Protein AF-A0A7Y3HM37-F1 (afdb_monomer_lite)

Structure (mmCIF, N/CA/C/O backbone):
data_AF-A0A7Y3HM37-F1
#
_entry.id   AF-A0A7Y3HM37-F1
#
loop_
_atom_site.group_PDB
_atom_site.id
_atom_site.type_symbol
_atom_site.label_atom_id
_atom_site.label_alt_id
_atom_site.label_comp_id
_atom_site.label_asym_id
_atom_site.label_entity_id
_atom_site.label_seq_id
_atom_site.pdbx_PDB_ins_code
_atom_site.Cartn_x
_atom_site.Cartn_y
_atom_site.Cartn_z
_atom_site.occupancy
_atom_site.B_iso_or_equiv
_atom_site.auth_seq_id
_atom_site.auth_comp_id
_atom_site.auth_asym_id
_atom_site.auth_atom_id
_atom_site.pdbx_PDB_model_num
ATOM 1 N N . GLY A 1 1 ? 4.229 5.532 3.171 1.00 83.25 1 GLY A N 1
ATOM 2 C CA . GLY A 1 1 ? 4.604 5.214 1.775 1.00 83.25 1 GLY A CA 1
ATOM 3 C C . GLY A 1 1 ? 5.987 4.607 1.661 1.00 83.25 1 GLY A C 1
ATOM 4 O O . GLY A 1 1 ? 6.082 3.482 1.182 1.00 83.25 1 GLY A O 1
ATOM 5 N N . TRP A 1 2 ? 7.042 5.301 2.118 1.00 91.44 2 TRP A N 1
ATOM 6 C CA . TRP A 1 2 ? 8.432 4.817 2.030 1.00 91.44 2 TRP A CA 1
ATOM 7 C C . TRP A 1 2 ? 8.624 3.387 2.543 1.00 91.44 2 TRP A C 1
ATOM 9 O O . TRP A 1 2 ? 9.204 2.556 1.844 1.00 91.44 2 TRP A O 1
ATOM 19 N N . ASP A 1 3 ? 8.071 3.078 3.719 1.00 89.19 3 ASP A N 1
ATOM 20 C CA . ASP A 1 3 ? 8.188 1.757 4.339 1.00 89.19 3 ASP A CA 1
ATOM 21 C C . ASP A 1 3 ? 7.569 0.643 3.496 1.00 89.19 3 ASP A C 1
ATOM 23 O O . ASP A 1 3 ? 8.201 -0.396 3.279 1.00 89.19 3 ASP A O 1
ATOM 27 N N . THR A 1 4 ? 6.352 0.884 3.003 1.00 89.25 4 THR A N 1
ATOM 28 C CA . THR A 1 4 ? 5.573 -0.049 2.184 1.00 89.25 4 THR A CA 1
ATOM 29 C C . THR A 1 4 ? 6.256 -0.299 0.848 1.00 89.25 4 THR A C 1
ATOM 31 O O . THR A 1 4 ? 6.537 -1.448 0.518 1.00 89.25 4 THR A O 1
ATOM 34 N N . ALA A 1 5 ? 6.588 0.767 0.115 1.00 92.50 5 ALA A N 1
ATOM 35 C CA . ALA A 1 5 ? 7.218 0.646 -1.193 1.00 92.50 5 ALA A CA 1
ATOM 36 C C . ALA A 1 5 ? 8.601 -0.017 -1.086 1.00 92.50 5 ALA A C 1
ATOM 38 O O . ALA A 1 5 ? 8.904 -0.952 -1.826 1.00 92.50 5 ALA A O 1
ATOM 39 N N . SER A 1 6 ? 9.389 0.364 -0.074 1.00 92.56 6 SER A N 1
ATOM 40 C CA . SER A 1 6 ? 10.655 -0.308 0.219 1.00 92.56 6 SER A CA 1
ATOM 41 C C . SER A 1 6 ? 10.438 -1.777 0.566 1.00 92.56 6 SER A C 1
ATOM 43 O O . SER A 1 6 ? 11.227 -2.618 0.157 1.00 92.56 6 SER A O 1
ATOM 45 N N . SER A 1 7 ? 9.402 -2.120 1.337 1.00 91.31 7 SER A N 1
ATOM 46 C CA . SER A 1 7 ? 9.134 -3.510 1.717 1.00 91.31 7 SER A CA 1
ATOM 47 C C . SER A 1 7 ? 8.843 -4.393 0.508 1.00 91.31 7 SER A C 1
ATOM 49 O O . SER A 1 7 ? 9.445 -5.459 0.396 1.00 91.31 7 SER A O 1
ATOM 51 N N . SER A 1 8 ? 7.981 -3.946 -0.407 1.00 90.38 8 SER A N 1
ATOM 52 C CA . SER A 1 8 ? 7.679 -4.690 -1.635 1.00 90.38 8 SER A CA 1
ATOM 53 C C . SER A 1 8 ? 8.917 -4.836 -2.519 1.00 90.38 8 SER A C 1
ATOM 55 O O . SER A 1 8 ? 9.209 -5.937 -2.986 1.00 90.38 8 SER A O 1
ATOM 57 N N . ALA A 1 9 ? 9.699 -3.763 -2.676 1.00 93.38 9 ALA A N 1
ATOM 58 C CA . ALA A 1 9 ? 10.924 -3.790 -3.467 1.00 93.38 9 ALA A CA 1
ATOM 59 C C . ALA A 1 9 ? 11.961 -4.774 -2.901 1.00 93.38 9 ALA A C 1
ATOM 61 O O . ALA A 1 9 ? 12.401 -5.673 -3.614 1.00 93.38 9 ALA A O 1
ATOM 62 N N . HIS A 1 10 ? 12.272 -4.677 -1.604 1.00 92.81 10 HIS A N 1
ATOM 63 C CA . HIS A 1 10 ? 13.227 -5.575 -0.946 1.00 92.81 10 HIS A CA 1
ATOM 64 C C . HIS A 1 10 ? 12.744 -7.029 -0.949 1.00 92.81 10 HIS A C 1
ATOM 66 O O . HIS A 1 10 ? 13.550 -7.949 -1.082 1.00 92.81 10 HIS A O 1
ATOM 72 N N . TRP A 1 11 ? 11.435 -7.264 -0.784 1.00 93.62 11 TRP A N 1
ATOM 73 C CA . TRP A 1 11 ? 10.891 -8.615 -0.886 1.00 93.62 11 TRP A CA 1
ATOM 74 C C . TRP A 1 11 ? 11.088 -9.169 -2.294 1.00 93.62 11 TRP A C 1
ATOM 76 O O . TRP A 1 11 ? 11.539 -10.304 -2.420 1.00 93.62 11 TRP A O 1
ATOM 86 N N . SER A 1 12 ? 10.803 -8.369 -3.327 1.00 92.31 12 SER A N 1
ATOM 87 C CA . SER A 1 12 ? 11.018 -8.748 -4.723 1.00 92.31 12 SER A CA 1
ATOM 88 C C . SER A 1 12 ? 12.479 -9.127 -4.952 1.00 92.31 12 SER A C 1
ATOM 90 O O . SER A 1 12 ? 12.748 -10.255 -5.332 1.00 92.31 12 SER A O 1
ATOM 92 N N . GLU A 1 13 ? 13.419 -8.249 -4.600 1.00 91.50 13 GLU A N 1
ATOM 93 C CA . GLU A 1 13 ? 14.862 -8.478 -4.767 1.00 91.50 13 GLU A CA 1
ATOM 94 C C . GLU A 1 13 ? 15.347 -9.754 -4.073 1.00 91.50 13 GLU A C 1
ATOM 96 O O . GLU A 1 13 ? 16.107 -10.533 -4.645 1.00 91.50 13 GLU A O 1
ATOM 101 N N . LYS A 1 14 ? 14.892 -9.989 -2.837 1.00 92.62 14 LYS A N 1
ATOM 102 C CA . LYS A 1 14 ? 15.311 -11.146 -2.039 1.00 92.62 14 LYS A CA 1
ATOM 103 C C . LYS A 1 14 ? 14.701 -12.462 -2.523 1.00 92.62 14 LYS A C 1
ATOM 105 O O . LYS A 1 14 ? 15.308 -13.511 -2.322 1.00 92.62 14 LYS A O 1
ATOM 110 N N . ASN A 1 15 ? 13.494 -12.424 -3.085 1.00 91.38 15 ASN A N 1
ATOM 111 C CA . ASN A 1 15 ? 12.719 -13.618 -3.427 1.00 91.38 15 ASN A CA 1
ATOM 112 C C . ASN A 1 15 ? 12.568 -13.821 -4.939 1.00 91.38 15 ASN A C 1
ATOM 114 O O . ASN A 1 15 ? 11.735 -14.625 -5.355 1.00 91.38 15 ASN A O 1
ATOM 118 N N . THR A 1 16 ? 13.367 -13.134 -5.759 1.00 91.44 16 THR A N 1
ATOM 119 C CA . THR A 1 16 ? 13.436 -13.409 -7.194 1.00 91.44 16 THR A CA 1
ATOM 120 C C . THR A 1 16 ? 13.934 -14.835 -7.429 1.00 91.44 16 THR A C 1
ATOM 122 O O . THR A 1 16 ? 15.036 -15.201 -7.020 1.00 91.44 16 THR A O 1
ATOM 125 N N . VAL A 1 17 ? 13.127 -15.641 -8.118 1.00 90.25 17 VAL A N 1
ATOM 126 C CA . VAL A 1 17 ? 13.452 -17.019 -8.502 1.00 90.25 17 VAL A CA 1
ATOM 127 C C . VAL A 1 17 ? 13.557 -17.115 -10.020 1.00 90.25 17 VAL A C 1
ATOM 129 O O . VAL A 1 17 ? 12.577 -16.889 -10.730 1.00 90.25 17 VAL A O 1
ATOM 132 N N . GLN A 1 18 ? 14.730 -17.520 -10.510 1.00 88.75 18 GLN A N 1
ATOM 133 C CA . GLN A 1 18 ? 14.936 -17.941 -11.897 1.00 88.75 18 GLN A CA 1
ATOM 134 C C . GLN A 1 18 ? 14.695 -19.455 -11.996 1.00 88.75 18 GLN A C 1
ATOM 136 O O . GLN A 1 18 ? 15.375 -20.219 -11.309 1.00 88.75 18 GLN A O 1
ATOM 141 N N . LYS A 1 19 ? 13.735 -19.906 -12.816 1.00 82.19 19 LYS A N 1
ATOM 142 C CA . LYS A 1 19 ? 13.473 -21.352 -13.016 1.00 82.19 19 LYS A CA 1
ATOM 143 C C . LYS A 1 19 ? 14.099 -21.920 -14.292 1.00 82.19 19 LYS A C 1
ATOM 145 O O . LYS A 1 19 ? 14.657 -23.012 -14.252 1.00 82.19 19 LYS A O 1
ATOM 150 N N . HIS A 1 20 ? 14.007 -21.173 -15.388 1.00 80.31 20 HIS A N 1
ATOM 151 C CA . HIS A 1 20 ? 14.568 -21.465 -16.715 1.00 80.31 20 HIS A CA 1
ATOM 152 C C . HIS A 1 20 ? 15.091 -20.159 -17.324 1.00 80.31 20 HIS A C 1
ATOM 154 O O . HIS A 1 20 ? 14.829 -19.101 -16.754 1.00 80.31 20 HIS A O 1
ATOM 160 N N . ASP A 1 21 ? 15.801 -20.199 -18.454 1.00 77.50 21 ASP A N 1
ATOM 161 C CA . ASP A 1 21 ? 16.428 -19.007 -19.059 1.00 77.50 21 ASP A CA 1
ATOM 162 C C . ASP A 1 21 ? 15.441 -17.853 -19.338 1.00 77.50 21 ASP A C 1
ATOM 164 O O . ASP A 1 21 ? 15.832 -16.689 -19.338 1.00 77.50 21 ASP A O 1
ATOM 168 N N . ASP A 1 22 ? 14.150 -18.148 -19.505 1.00 85.81 22 ASP A N 1
ATOM 169 C CA . ASP A 1 22 ? 13.086 -17.198 -19.841 1.00 85.81 22 ASP A CA 1
ATOM 170 C C . ASP A 1 22 ? 12.036 -16.999 -18.730 1.00 85.81 22 ASP A C 1
ATOM 172 O O . ASP A 1 22 ? 11.028 -16.320 -18.947 1.00 85.81 22 ASP A O 1
ATOM 176 N N . GLU A 1 23 ? 12.236 -17.580 -17.542 1.00 92.50 23 GLU A N 1
ATOM 177 C CA . GLU A 1 23 ? 11.225 -17.598 -16.480 1.00 92.50 23 GLU A CA 1
ATOM 178 C C . GLU A 1 23 ? 11.737 -17.035 -15.148 1.00 92.50 23 GLU A C 1
ATOM 180 O O . GLU A 1 23 ? 12.454 -17.706 -14.397 1.00 92.50 23 GLU A O 1
ATOM 185 N N . VAL A 1 24 ? 11.267 -15.823 -14.832 1.00 93.31 24 VAL A N 1
ATOM 186 C CA . VAL A 1 24 ? 11.527 -15.076 -13.593 1.00 93.31 24 VAL A CA 1
ATOM 187 C C . VAL A 1 24 ? 10.244 -14.945 -12.780 1.00 93.31 24 VAL A C 1
ATOM 189 O O . VAL A 1 24 ? 9.191 -14.588 -13.313 1.00 93.31 24 VAL A O 1
ATOM 192 N N . HIS A 1 25 ? 10.322 -15.226 -11.481 1.00 95.00 25 HIS A N 1
ATOM 193 C CA . HIS A 1 25 ? 9.227 -15.050 -10.523 1.00 95.00 25 HIS A CA 1
ATOM 194 C C . HIS A 1 25 ? 9.666 -14.104 -9.418 1.00 95.00 25 HIS A C 1
ATOM 196 O O . HIS A 1 25 ? 10.674 -14.360 -8.770 1.00 95.00 25 HIS A O 1
ATOM 202 N N . ASP A 1 26 ? 8.893 -13.052 -9.180 1.00 94.94 26 ASP A N 1
ATOM 203 C CA . ASP A 1 26 ? 9.119 -12.083 -8.109 1.00 94.94 26 ASP A CA 1
ATOM 204 C C . ASP A 1 26 ? 7.778 -11.456 -7.653 1.00 94.94 26 ASP A C 1
ATOM 206 O O . ASP A 1 26 ? 6.702 -11.998 -7.934 1.00 94.94 26 ASP A O 1
ATOM 210 N N . TRP A 1 27 ? 7.811 -10.311 -6.953 1.00 95.69 27 TRP A N 1
ATOM 211 C CA . TRP A 1 27 ? 6.597 -9.598 -6.509 1.00 95.69 27 TRP A CA 1
ATOM 212 C C . TRP A 1 27 ? 5.676 -9.195 -7.670 1.00 95.69 27 TRP A C 1
ATOM 214 O O . TRP A 1 27 ? 4.459 -9.076 -7.509 1.00 95.69 27 TRP A O 1
ATOM 224 N N . TRP A 1 28 ? 6.256 -9.001 -8.854 1.00 96.00 28 TRP A N 1
ATOM 225 C CA . TRP A 1 28 ? 5.593 -8.592 -10.088 1.00 96.00 28 TRP A CA 1
ATOM 226 C C . TRP A 1 28 ? 5.073 -9.790 -10.894 1.00 96.00 28 TRP A C 1
ATOM 228 O O . TRP A 1 28 ? 4.576 -9.624 -12.012 1.00 96.00 28 TRP A O 1
ATOM 238 N N . GLY A 1 29 ? 5.101 -10.986 -10.303 1.00 94.12 29 GLY A N 1
ATOM 239 C CA . GLY A 1 29 ? 4.580 -12.220 -10.873 1.00 94.12 29 GLY A CA 1
ATOM 240 C C . GLY A 1 29 ? 5.487 -12.812 -11.950 1.00 94.12 29 GLY A C 1
ATOM 241 O O . GLY A 1 29 ? 6.534 -12.268 -12.289 1.00 94.12 29 GLY A O 1
ATOM 242 N N . LYS A 1 30 ? 5.061 -13.946 -12.521 1.00 94.56 30 LYS A N 1
ATOM 243 C CA . LYS A 1 30 ? 5.797 -14.613 -13.605 1.00 94.56 30 LYS A CA 1
ATOM 244 C C . LYS A 1 30 ? 6.033 -13.639 -14.763 1.00 94.56 30 LYS A C 1
ATOM 246 O O . LYS A 1 30 ? 5.063 -13.169 -15.359 1.00 94.56 30 LYS A O 1
ATOM 251 N N . ASN A 1 31 ? 7.297 -13.370 -15.084 1.00 94.12 31 ASN A N 1
ATOM 252 C CA . ASN A 1 31 ? 7.737 -12.489 -16.169 1.00 94.12 31 ASN A CA 1
ATOM 253 C C . ASN A 1 31 ? 7.011 -11.128 -16.175 1.00 94.12 31 ASN A C 1
ATOM 255 O O . ASN A 1 31 ? 6.477 -10.714 -17.202 1.00 94.12 31 ASN A O 1
ATOM 259 N N . ASN A 1 32 ? 6.957 -10.444 -15.023 1.00 95.25 32 ASN A N 1
ATOM 260 C CA . ASN A 1 32 ? 6.303 -9.135 -14.852 1.00 95.25 32 ASN A CA 1
ATOM 261 C C . ASN A 1 32 ? 4.788 -9.111 -15.126 1.00 95.25 32 ASN A C 1
ATOM 263 O O . ASN A 1 32 ? 4.215 -8.040 -15.325 1.00 95.25 32 ASN A O 1
ATOM 267 N N . ARG A 1 33 ? 4.094 -10.256 -15.113 1.00 96.44 33 ARG A N 1
ATOM 268 C CA . ARG A 1 33 ? 2.654 -10.309 -15.417 1.00 96.44 33 ARG A CA 1
ATOM 269 C C . ARG A 1 33 ? 1.813 -9.350 -14.571 1.00 96.44 33 ARG A C 1
ATOM 271 O O . ARG A 1 33 ? 0.938 -8.692 -15.120 1.00 96.44 33 ARG A O 1
ATOM 278 N N . LYS A 1 34 ? 2.063 -9.261 -13.260 1.00 96.81 34 LYS A N 1
ATOM 279 C CA . LYS A 1 34 ? 1.343 -8.331 -12.374 1.00 96.81 34 LYS A CA 1
ATOM 280 C C . LYS A 1 34 ? 1.615 -6.885 -12.780 1.00 96.81 34 LYS A C 1
ATOM 282 O O . LYS A 1 34 ? 0.678 -6.103 -12.845 1.00 96.81 34 LYS A O 1
ATOM 287 N N . TRP A 1 35 ? 2.874 -6.544 -13.058 1.00 97.31 35 TRP A N 1
ATOM 288 C CA . TRP A 1 35 ? 3.256 -5.194 -13.475 1.00 97.31 35 TRP A CA 1
ATOM 289 C C . TRP A 1 35 ? 2.562 -4.790 -14.775 1.00 97.31 35 TRP A C 1
ATOM 291 O O . TRP A 1 35 ? 1.938 -3.737 -14.828 1.00 97.31 35 TRP A O 1
ATOM 301 N N . ASN A 1 36 ? 2.589 -5.660 -15.783 1.00 97.19 36 ASN A N 1
ATOM 302 C CA . ASN A 1 36 ? 1.943 -5.383 -17.062 1.00 97.19 36 ASN A CA 1
ATOM 303 C C . ASN A 1 36 ? 0.435 -5.167 -16.879 1.00 97.19 36 ASN A C 1
ATOM 305 O O . ASN A 1 36 ? -0.096 -4.181 -17.364 1.00 97.19 36 ASN A O 1
ATOM 309 N N . LEU A 1 37 ? -0.241 -6.016 -16.094 1.00 97.56 37 LEU A N 1
ATOM 310 C CA . LEU A 1 37 ? -1.665 -5.835 -15.783 1.00 97.56 37 LEU A CA 1
ATOM 311 C C . LEU A 1 37 ? -1.939 -4.536 -15.015 1.00 97.56 37 LEU A C 1
ATOM 313 O O . LEU A 1 37 ? -2.924 -3.860 -15.296 1.00 97.56 37 LEU A O 1
ATOM 317 N N . LEU A 1 38 ? -1.077 -4.173 -14.063 1.00 97.56 38 LEU A N 1
ATOM 318 C CA . LEU A 1 38 ? -1.206 -2.922 -13.320 1.00 97.56 38 LEU A CA 1
ATOM 319 C C . LEU A 1 38 ? -1.143 -1.719 -14.269 1.00 97.56 38 LEU A C 1
ATOM 321 O O . LEU A 1 38 ? -1.965 -0.815 -14.154 1.00 97.56 38 LEU A O 1
ATOM 325 N N . ILE A 1 39 ? -0.226 -1.722 -15.236 1.00 97.25 39 ILE A N 1
ATOM 326 C CA . ILE A 1 39 ? -0.124 -0.647 -16.227 1.00 97.25 39 ILE A CA 1
ATOM 327 C C . ILE A 1 39 ? -1.308 -0.672 -17.200 1.00 97.25 39 ILE A C 1
ATOM 329 O O . ILE A 1 39 ? -2.021 0.324 -17.338 1.00 97.25 39 ILE A O 1
ATOM 333 N N . ASP A 1 40 ? -1.551 -1.823 -17.819 1.00 96.50 40 ASP A N 1
ATOM 334 C CA . ASP A 1 40 ? -2.499 -1.981 -18.919 1.00 96.50 40 ASP A CA 1
ATOM 335 C C . ASP A 1 40 ? -3.962 -1.956 -18.476 1.00 96.50 40 ASP A C 1
ATOM 337 O O . ASP A 1 40 ? -4.828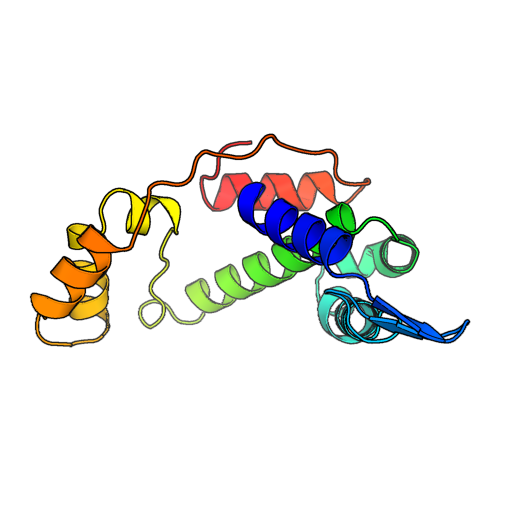 -1.823 -19.328 1.00 96.50 40 ASP A O 1
ATOM 341 N N . GLN A 1 41 ? -4.273 -2.129 -17.187 1.00 96.56 41 GLN A N 1
ATOM 342 C CA . GLN A 1 41 ? -5.659 -2.166 -16.699 1.00 96.56 41 GLN A CA 1
ATOM 343 C C . GLN A 1 41 ? -5.963 -1.120 -15.636 1.00 96.56 41 GLN A C 1
ATOM 345 O O . GLN A 1 41 ? -7.109 -0.686 -15.554 1.00 96.56 41 GLN A O 1
ATOM 350 N N . VAL A 1 42 ? -4.972 -0.709 -14.840 1.00 97.12 42 VAL A N 1
ATOM 351 C CA . VAL A 1 42 ? -5.189 0.208 -13.712 1.00 97.12 42 VAL A CA 1
ATOM 352 C C . VAL A 1 42 ? -4.610 1.585 -14.013 1.00 97.12 42 VAL A C 1
ATOM 354 O O . VAL A 1 42 ? -5.348 2.564 -13.995 1.00 97.12 42 VAL A O 1
ATOM 357 N N . ALA A 1 43 ? -3.324 1.681 -14.362 1.00 96.56 43 ALA A N 1
ATOM 358 C CA . ALA A 1 43 ? -2.677 2.971 -14.611 1.00 96.56 43 ALA A CA 1
ATOM 359 C C . ALA A 1 43 ? -3.294 3.726 -15.797 1.00 96.56 43 ALA A C 1
ATOM 361 O O . ALA A 1 43 ? -3.392 4.947 -15.754 1.00 96.56 43 ALA A O 1
ATOM 362 N N . GLN A 1 44 ? -3.771 3.014 -16.824 1.00 95.88 44 GLN A N 1
ATOM 363 C CA . GLN A 1 44 ? -4.468 3.638 -17.956 1.00 95.88 44 GLN A CA 1
ATOM 364 C C . GLN A 1 44 ? -5.777 4.357 -17.576 1.00 95.88 44 GLN A C 1
ATOM 366 O O . GLN A 1 44 ? -6.259 5.182 -18.351 1.00 95.88 44 GLN A O 1
ATOM 371 N N . LEU A 1 45 ? -6.361 4.033 -16.416 1.00 95.50 45 LEU A N 1
ATOM 372 C CA . LEU A 1 45 ? -7.587 4.653 -15.910 1.00 95.50 45 LEU A CA 1
ATOM 373 C C . LEU A 1 45 ? -7.301 5.854 -14.995 1.00 95.50 45 LEU A C 1
ATOM 375 O O . LEU A 1 45 ? -8.218 6.609 -14.692 1.00 95.50 45 LEU A O 1
ATOM 379 N N . ASP A 1 46 ? -6.054 6.040 -14.556 1.00 95.25 46 ASP A N 1
ATOM 380 C CA . ASP A 1 46 ? -5.656 7.158 -13.699 1.00 95.25 46 ASP A CA 1
ATOM 381 C C . ASP A 1 46 ? -5.347 8.404 -14.542 1.00 95.25 46 ASP A C 1
ATOM 383 O O . ASP A 1 46 ? -4.543 8.357 -15.470 1.00 95.25 46 ASP A O 1
ATOM 387 N N . GLU A 1 47 ? -5.970 9.539 -14.214 1.00 92.38 47 GLU A N 1
ATOM 388 C CA . GLU A 1 47 ? -5.891 10.771 -15.017 1.00 92.38 47 GLU A CA 1
ATOM 389 C C . GLU A 1 47 ? -4.471 11.331 -15.189 1.00 92.38 47 GLU A C 1
ATOM 391 O O . GLU A 1 47 ? -4.163 11.942 -16.218 1.00 92.38 47 GLU A O 1
ATOM 396 N N . GLU A 1 48 ? -3.616 11.122 -14.191 1.00 91.94 48 GLU A N 1
ATOM 397 C CA . GLU A 1 48 ? -2.235 11.599 -14.171 1.00 91.94 48 GLU A CA 1
ATOM 398 C C . GLU A 1 48 ? -1.317 10.583 -14.860 1.00 91.94 48 GLU A C 1
ATOM 400 O O . GLU A 1 48 ? -0.641 10.906 -15.834 1.00 91.94 48 GLU A O 1
ATOM 405 N N . LEU A 1 49 ? -1.358 9.321 -14.428 1.00 94.00 49 LEU A N 1
ATOM 406 C CA . LEU A 1 49 ? -0.448 8.281 -14.902 1.00 94.00 49 LEU A CA 1
ATOM 407 C C . LEU A 1 49 ? -0.739 7.819 -16.334 1.00 94.00 49 LEU A C 1
ATOM 409 O O . LEU A 1 49 ? 0.190 7.395 -17.027 1.00 94.00 49 LEU A O 1
ATOM 413 N N . LYS A 1 50 ? -1.981 7.943 -16.827 1.00 95.00 50 LYS A N 1
ATOM 414 C CA . LYS A 1 50 ? -2.311 7.582 -18.216 1.00 95.00 50 LYS A CA 1
ATOM 415 C C . LYS A 1 50 ? -1.533 8.404 -19.250 1.00 95.00 50 LYS A C 1
ATOM 417 O O . LYS A 1 50 ? -1.318 7.938 -20.366 1.00 95.00 50 LYS A O 1
ATOM 422 N N . GLN A 1 51 ? -1.102 9.615 -18.889 1.00 94.12 51 GLN A N 1
ATOM 423 C CA . GLN A 1 51 ? -0.346 10.511 -19.773 1.00 94.12 51 GLN A CA 1
ATOM 424 C C . GLN A 1 51 ? 1.108 10.051 -19.953 1.00 94.12 51 GLN A C 1
ATOM 426 O O . GLN A 1 51 ? 1.739 10.363 -20.960 1.00 94.12 51 GLN A O 1
ATOM 431 N N . ASP A 1 52 ? 1.613 9.253 -19.010 1.00 94.56 52 ASP A N 1
ATOM 432 C CA . ASP A 1 52 ? 3.003 8.807 -18.936 1.00 94.56 52 ASP A CA 1
ATOM 433 C C . ASP A 1 52 ? 3.154 7.277 -19.072 1.00 94.56 52 ASP A C 1
ATOM 435 O O . ASP A 1 52 ? 4.194 6.720 -18.713 1.00 94.56 52 ASP A O 1
ATOM 439 N N . LEU A 1 53 ? 2.163 6.568 -19.637 1.00 94.44 53 LEU A N 1
ATOM 440 C CA . LEU A 1 53 ? 2.207 5.101 -19.798 1.00 94.44 53 LEU A CA 1
ATOM 441 C C . LEU A 1 53 ? 3.464 4.608 -20.527 1.00 94.44 53 LEU A C 1
ATOM 443 O O . LEU A 1 53 ? 4.048 3.596 -20.139 1.00 94.44 53 LEU A O 1
ATOM 447 N N . GLU A 1 54 ? 3.920 5.336 -21.546 1.00 94.00 54 GLU A N 1
ATOM 448 C CA . GLU A 1 54 ? 5.132 4.988 -22.299 1.00 94.00 54 GLU A CA 1
ATOM 449 C C . GLU A 1 54 ? 6.417 5.130 -21.466 1.00 94.00 54 GLU A C 1
ATOM 451 O O . GLU A 1 54 ? 7.414 4.473 -21.757 1.00 94.00 54 GLU A O 1
ATOM 456 N N . LYS A 1 55 ? 6.391 5.930 -20.390 1.00 94.62 55 LYS A N 1
ATOM 457 C CA . LYS A 1 55 ? 7.479 6.019 -19.403 1.00 94.62 55 LYS A CA 1
ATOM 458 C C . LYS A 1 55 ? 7.338 4.972 -18.296 1.00 94.62 55 LYS A C 1
ATOM 460 O O . LYS A 1 55 ? 8.349 4.507 -17.779 1.00 94.62 55 LYS A O 1
ATOM 465 N N . LEU A 1 56 ? 6.109 4.573 -17.958 1.00 94.12 56 LEU A N 1
ATOM 466 C CA . LEU A 1 56 ? 5.825 3.542 -16.955 1.00 94.12 56 LEU A CA 1
ATOM 467 C C . LEU A 1 56 ? 6.220 2.140 -17.430 1.00 94.12 56 LEU A C 1
ATOM 469 O O . LEU A 1 56 ? 6.914 1.419 -16.717 1.00 94.12 56 LEU A O 1
ATOM 473 N N . LYS A 1 57 ? 5.817 1.747 -18.644 1.00 94.00 57 LYS A N 1
ATOM 474 C CA . LYS A 1 57 ? 6.085 0.409 -19.204 1.00 94.00 57 LYS A CA 1
ATOM 475 C C . LYS A 1 57 ? 7.551 -0.048 -19.083 1.00 94.00 57 LYS A C 1
ATOM 477 O O . LYS A 1 57 ? 7.759 -1.170 -18.620 1.00 94.00 57 LYS A O 1
ATOM 482 N N . PRO A 1 58 ? 8.566 0.765 -19.445 1.00 95.06 58 PRO A N 1
ATOM 483 C CA . PRO A 1 58 ? 9.965 0.346 -19.390 1.00 95.06 58 PRO A CA 1
ATOM 484 C C . PRO A 1 58 ? 1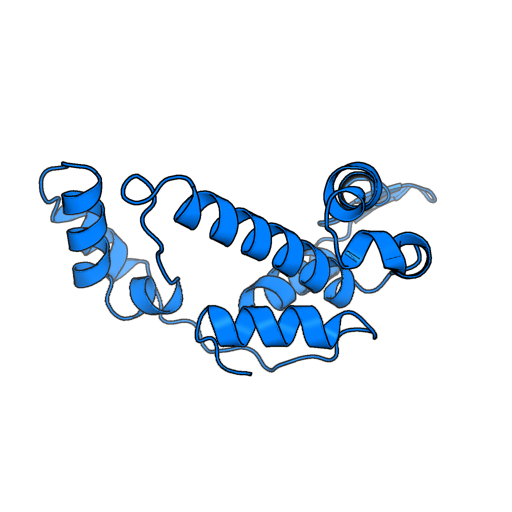0.581 0.358 -17.983 1.00 95.06 58 PRO A C 1
ATOM 486 O O . PRO A 1 58 ? 11.763 0.037 -17.854 1.00 95.06 58 PRO A O 1
ATOM 489 N N . LEU A 1 59 ? 9.845 0.720 -16.923 1.00 95.06 59 LEU A N 1
ATOM 490 C CA . LEU A 1 59 ? 10.394 0.701 -15.568 1.00 95.06 59 LEU A CA 1
ATOM 491 C C . LEU A 1 59 ? 10.813 -0.718 -15.171 1.00 95.06 59 LEU A C 1
ATOM 493 O O . LEU A 1 59 ? 10.027 -1.665 -15.198 1.00 95.06 59 LEU A O 1
ATOM 497 N N . THR A 1 60 ? 12.068 -0.860 -14.749 1.00 93.38 60 THR A N 1
ATOM 498 C CA . THR A 1 60 ? 12.643 -2.142 -14.313 1.00 93.38 60 THR A CA 1
ATOM 499 C C . THR A 1 60 ? 12.927 -2.183 -12.818 1.00 93.38 60 THR A C 1
ATOM 501 O O . THR A 1 60 ? 12.824 -3.250 -12.216 1.00 93.38 60 THR A O 1
ATOM 504 N N . LYS A 1 61 ? 13.225 -1.035 -12.197 1.00 94.44 61 LYS A N 1
ATOM 505 C CA . LYS A 1 61 ? 13.537 -0.943 -10.767 1.00 94.44 61 LYS A CA 1
ATOM 506 C C . LYS A 1 61 ? 12.312 -1.315 -9.931 1.00 94.44 61 LYS A C 1
ATOM 508 O O . LYS A 1 61 ? 11.263 -0.683 -10.043 1.00 94.44 61 LYS A O 1
ATOM 513 N N . HIS A 1 62 ? 12.457 -2.298 -9.039 1.00 95.25 62 HIS A N 1
ATOM 514 C CA . HIS A 1 62 ? 11.374 -2.709 -8.137 1.00 95.25 62 HIS A CA 1
ATOM 515 C C . HIS A 1 62 ? 10.882 -1.561 -7.256 1.00 95.25 62 HIS A C 1
ATOM 517 O O . HIS A 1 62 ? 9.703 -1.516 -6.912 1.00 95.25 62 HIS A O 1
ATOM 523 N N . MET A 1 63 ? 11.771 -0.625 -6.922 1.00 95.31 63 MET A N 1
ATOM 524 C CA . MET A 1 63 ? 11.432 0.549 -6.132 1.00 95.31 63 MET A CA 1
ATOM 525 C C . MET A 1 63 ? 10.452 1.482 -6.855 1.00 95.31 63 MET A C 1
ATOM 527 O O . MET A 1 63 ? 9.429 1.846 -6.280 1.00 95.31 63 MET A O 1
ATOM 531 N N . ASP A 1 64 ? 10.703 1.785 -8.133 1.00 96.19 64 ASP A N 1
ATOM 532 C CA . ASP A 1 64 ? 9.792 2.603 -8.942 1.00 96.19 64 ASP A CA 1
ATOM 533 C C . ASP A 1 64 ? 8.442 1.898 -9.102 1.00 96.19 64 ASP A C 1
ATOM 535 O O . ASP A 1 64 ? 7.398 2.482 -8.829 1.00 96.19 64 ASP A O 1
ATOM 539 N N . LYS A 1 65 ? 8.451 0.602 -9.438 1.00 97.19 65 LYS A N 1
ATOM 540 C CA . LYS A 1 65 ? 7.214 -0.185 -9.554 1.00 97.19 65 LYS A CA 1
ATOM 541 C C . LYS A 1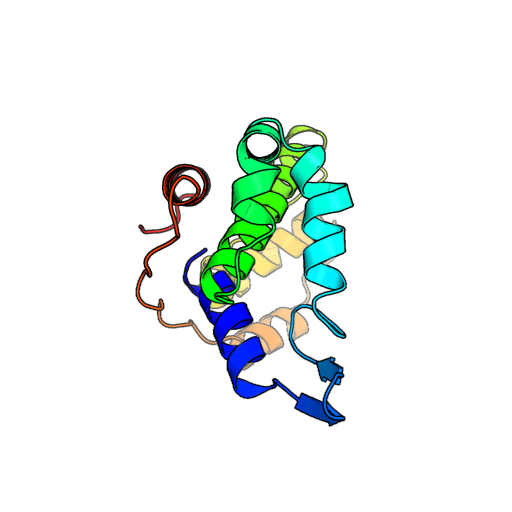 65 ? 6.400 -0.188 -8.256 1.00 97.19 65 LYS A C 1
ATOM 543 O O . LYS A 1 65 ? 5.179 -0.051 -8.291 1.00 97.19 65 LYS A O 1
ATOM 548 N N . SER A 1 66 ? 7.075 -0.301 -7.111 1.00 96.88 66 SER A N 1
ATOM 549 C CA . SER A 1 66 ? 6.441 -0.265 -5.787 1.00 96.88 66 SER A CA 1
ATOM 550 C C . SER A 1 66 ? 5.862 1.110 -5.462 1.00 96.88 66 SER A C 1
ATOM 552 O O . SER A 1 66 ? 4.791 1.190 -4.865 1.00 96.88 66 SER A O 1
ATOM 554 N N . ALA A 1 67 ? 6.531 2.192 -5.869 1.00 96.62 67 ALA A N 1
ATOM 555 C CA . ALA A 1 67 ? 5.999 3.543 -5.727 1.00 96.62 67 ALA A CA 1
ATOM 556 C C . ALA A 1 67 ? 4.737 3.746 -6.582 1.00 96.62 67 ALA A C 1
ATOM 558 O O . ALA A 1 67 ? 3.750 4.274 -6.075 1.00 96.62 67 ALA A O 1
ATOM 559 N N . ILE A 1 68 ? 4.726 3.259 -7.828 1.00 97.31 68 ILE A N 1
ATOM 560 C CA . ILE A 1 68 ? 3.550 3.323 -8.714 1.00 97.31 68 ILE A CA 1
ATOM 561 C C . ILE A 1 68 ? 2.377 2.507 -8.164 1.00 97.31 68 ILE A C 1
ATOM 563 O O . ILE A 1 68 ? 1.254 3.006 -8.107 1.00 97.31 68 ILE A O 1
ATOM 567 N N . GLU A 1 69 ? 2.626 1.277 -7.703 1.00 97.69 69 GLU A N 1
ATOM 568 C CA . GLU A 1 69 ? 1.604 0.460 -7.035 1.00 97.69 69 GLU A CA 1
ATOM 569 C C . GLU A 1 69 ? 1.021 1.191 -5.817 1.00 97.69 69 GLU A C 1
ATOM 571 O O . GLU A 1 69 ? -0.199 1.219 -5.629 1.00 97.69 69 GLU A O 1
ATOM 576 N N . TRP A 1 70 ? 1.879 1.827 -5.015 1.00 96.88 70 TRP A N 1
ATOM 577 C CA . TRP A 1 70 ? 1.452 2.596 -3.852 1.00 96.88 70 TRP A CA 1
ATOM 578 C C . TRP A 1 70 ? 0.611 3.818 -4.247 1.00 96.88 70 TRP A C 1
ATOM 580 O O . TRP A 1 70 ? -0.455 4.012 -3.671 1.00 96.88 70 TRP A O 1
ATOM 590 N N . ILE A 1 71 ? 1.026 4.596 -5.255 1.00 96.50 71 ILE A N 1
ATOM 591 C CA . ILE A 1 71 ? 0.264 5.746 -5.774 1.00 96.50 71 ILE A CA 1
ATOM 592 C C . ILE A 1 71 ? -1.151 5.315 -6.166 1.00 96.50 71 ILE A C 1
ATOM 594 O O . ILE A 1 71 ? -2.124 5.868 -5.652 1.00 96.50 71 ILE A O 1
ATOM 598 N N . LEU A 1 72 ? -1.266 4.304 -7.032 1.00 97.12 72 LEU A N 1
ATOM 599 C CA . LEU A 1 72 ? -2.553 3.818 -7.537 1.00 97.12 72 LEU A CA 1
ATOM 600 C C . LEU A 1 72 ? -3.455 3.321 -6.401 1.00 97.12 72 LEU A C 1
ATOM 602 O O . LEU A 1 72 ? -4.633 3.674 -6.333 1.00 97.12 72 LEU A O 1
ATOM 606 N N . THR A 1 73 ? -2.887 2.554 -5.469 1.00 95.94 73 THR A N 1
ATOM 607 C CA . THR A 1 73 ? -3.627 2.016 -4.319 1.00 95.94 73 THR A CA 1
ATOM 608 C C . THR A 1 73 ? -4.138 3.131 -3.410 1.00 95.94 73 THR A C 1
ATOM 610 O O . THR A 1 73 ? -5.299 3.121 -3.007 1.00 95.94 73 THR A O 1
ATOM 613 N N . MET A 1 74 ? -3.295 4.118 -3.097 1.00 95.12 74 MET A N 1
ATOM 614 C CA . MET A 1 74 ? -3.658 5.204 -2.186 1.00 95.12 74 MET A CA 1
ATOM 615 C C . MET A 1 74 ? -4.647 6.189 -2.809 1.00 95.12 74 MET A C 1
ATOM 617 O O . MET A 1 74 ? -5.526 6.681 -2.100 1.00 95.12 74 MET A O 1
ATOM 621 N N . LYS A 1 75 ? -4.551 6.457 -4.120 1.00 95.50 75 LYS A N 1
ATOM 622 C CA . LYS A 1 75 ? -5.567 7.235 -4.845 1.00 95.50 75 LYS A CA 1
ATOM 623 C C . LYS A 1 75 ? -6.924 6.546 -4.770 1.00 95.50 75 LYS A C 1
ATOM 625 O O . LYS A 1 75 ? -7.877 7.160 -4.293 1.00 95.50 75 LYS A O 1
ATOM 630 N N . ARG A 1 76 ? -6.993 5.253 -5.115 1.00 94.50 76 ARG A N 1
ATOM 631 C CA . ARG A 1 76 ? -8.262 4.516 -5.067 1.00 94.50 76 ARG A CA 1
ATOM 632 C C . ARG A 1 76 ? -8.810 4.388 -3.647 1.00 94.50 76 ARG A C 1
ATOM 634 O O . ARG A 1 76 ? -10.010 4.530 -3.442 1.00 94.50 76 ARG A O 1
ATOM 641 N N . GLY A 1 77 ? -7.944 4.167 -2.659 1.00 92.88 77 GLY A N 1
ATOM 642 C CA . GLY A 1 77 ? -8.330 4.171 -1.248 1.00 92.88 77 GLY A CA 1
ATOM 643 C C . GLY A 1 77 ? -8.946 5.506 -0.823 1.00 92.88 7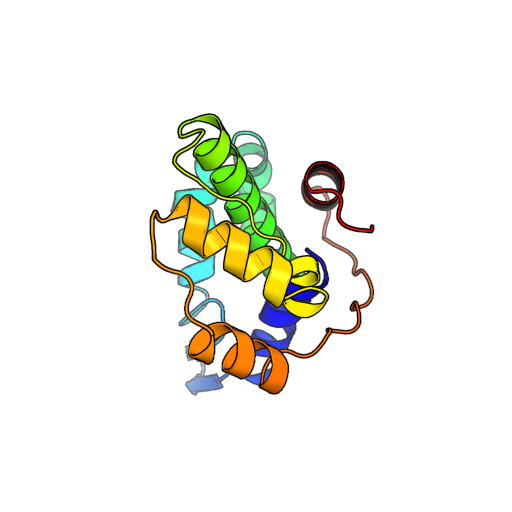7 GLY A C 1
ATOM 644 O O . GLY A 1 77 ? -9.994 5.517 -0.185 1.00 92.88 77 GLY A O 1
ATOM 645 N N . ASN A 1 78 ? -8.354 6.631 -1.240 1.00 93.06 78 ASN A N 1
ATOM 646 C CA . ASN A 1 78 ? -8.914 7.956 -0.977 1.00 93.06 78 ASN A CA 1
ATOM 647 C C . ASN A 1 78 ? -10.291 8.154 -1.623 1.00 93.06 78 ASN A C 1
ATOM 649 O O . ASN A 1 78 ? -11.178 8.716 -0.991 1.00 93.06 78 ASN A O 1
ATOM 653 N N . GLU A 1 79 ? -10.455 7.749 -2.882 1.00 93.50 79 GLU A N 1
ATOM 654 C CA . GLU A 1 79 ? -11.744 7.833 -3.580 1.00 93.50 79 GLU A CA 1
ATOM 655 C C . GLU A 1 79 ? -12.810 7.017 -2.853 1.00 93.50 79 GLU A C 1
ATOM 657 O O . GLU A 1 79 ? -13.871 7.542 -2.540 1.00 93.50 79 GLU A O 1
ATOM 662 N N . LEU A 1 80 ? -12.501 5.768 -2.492 1.00 92.50 80 LEU A N 1
ATOM 663 C CA . LEU A 1 80 ? -13.425 4.902 -1.762 1.00 92.50 80 LEU A CA 1
ATOM 664 C C . LEU A 1 80 ? -13.832 5.497 -0.414 1.00 92.50 80 LEU A C 1
ATOM 666 O O . LEU A 1 80 ? -15.005 5.418 -0.057 1.00 92.50 80 LEU A O 1
ATOM 670 N N . MET A 1 81 ? -12.891 6.109 0.310 1.00 92.94 81 MET A N 1
ATOM 671 C CA . MET A 1 81 ? -13.190 6.820 1.554 1.00 92.94 81 MET A CA 1
ATOM 672 C C . MET A 1 81 ? -14.141 7.999 1.331 1.00 92.94 81 MET A C 1
ATOM 674 O O . MET A 1 81 ? -15.017 8.222 2.151 1.00 92.94 81 MET A O 1
ATOM 678 N N . GLN A 1 82 ? -13.982 8.746 0.237 1.00 92.56 82 GLN A N 1
ATOM 679 C CA . GLN A 1 82 ? -14.838 9.893 -0.081 1.00 92.56 82 GLN A CA 1
ATOM 680 C C . GLN A 1 82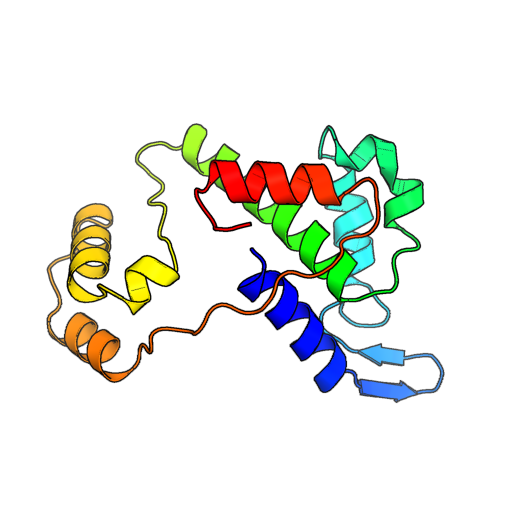 ? -16.226 9.471 -0.577 1.00 92.56 82 GLN A C 1
ATOM 682 O O . GLN A 1 82 ? -17.219 10.106 -0.238 1.00 92.56 82 GLN A O 1
ATOM 687 N N . GLU A 1 83 ? -16.298 8.408 -1.378 1.00 94.69 83 GLU A N 1
ATOM 688 C CA . GLU A 1 83 ? -17.540 7.873 -1.948 1.00 94.69 83 GLU A CA 1
ATOM 689 C C . GLU A 1 83 ? -18.411 7.164 -0.903 1.00 94.69 83 GLU A C 1
ATOM 691 O O . GLU A 1 83 ? -19.628 7.102 -1.059 1.00 94.69 83 GLU A O 1
ATOM 696 N N . ASN A 1 84 ? -17.793 6.610 0.144 1.00 90.81 84 ASN A N 1
ATOM 697 C CA . ASN A 1 84 ? -18.450 5.716 1.093 1.00 90.81 84 ASN A CA 1
ATOM 698 C C . ASN A 1 84 ? -18.263 6.164 2.548 1.00 90.81 84 ASN A C 1
ATOM 700 O O . ASN A 1 84 ? -18.231 5.314 3.425 1.00 90.81 84 ASN A O 1
ATOM 704 N N . ASP A 1 85 ? -18.120 7.457 2.838 1.00 84.31 85 ASP A N 1
ATOM 705 C CA . ASP A 1 85 ? -18.117 7.973 4.218 1.00 84.31 85 ASP A CA 1
ATOM 706 C C . ASP A 1 85 ? -19.543 7.867 4.816 1.00 84.31 85 ASP A C 1
ATOM 708 O O . ASP A 1 85 ? -20.481 8.368 4.186 1.00 84.31 85 ASP A O 1
ATOM 712 N N . PRO A 1 86 ? -19.781 7.203 5.974 1.00 85.94 86 PRO A N 1
ATOM 713 C CA . PRO A 1 86 ? -18.827 6.682 6.965 1.00 85.94 86 PRO A CA 1
ATOM 714 C C . PRO A 1 86 ? -18.640 5.155 6.957 1.00 85.94 86 PRO A C 1
ATOM 716 O O . PRO A 1 86 ? -18.274 4.575 7.966 1.00 85.94 86 PRO A O 1
ATOM 719 N N . ALA A 1 87 ? -18.890 4.464 5.849 1.00 93.25 87 ALA A N 1
ATOM 720 C CA . ALA A 1 87 ? -18.694 3.018 5.705 1.00 93.25 87 ALA A CA 1
ATOM 721 C C . ALA A 1 87 ? -17.223 2.581 5.512 1.00 93.25 87 ALA A C 1
ATOM 723 O O . ALA A 1 87 ? -16.958 1.385 5.373 1.00 93.25 87 ALA A O 1
ATOM 724 N N . VAL A 1 88 ? -16.250 3.504 5.541 1.00 93.88 88 VAL A N 1
ATOM 725 C CA . VAL A 1 88 ? -14.809 3.192 5.461 1.00 93.88 88 VAL A CA 1
ATOM 726 C C . VAL A 1 88 ? -14.037 3.848 6.609 1.00 93.88 88 VAL A C 1
ATOM 728 O O . VAL A 1 88 ? -14.010 5.070 6.719 1.00 93.88 88 VAL A O 1
ATOM 731 N N . LEU A 1 89 ? -13.338 3.039 7.417 1.00 94.00 89 LEU A N 1
ATOM 732 C CA . LEU A 1 89 ? -12.463 3.509 8.497 1.00 94.00 89 LEU A CA 1
ATOM 733 C C . LEU A 1 89 ? -10.992 3.552 8.043 1.00 94.00 89 LEU A C 1
ATOM 735 O O . LEU A 1 89 ? -10.383 2.492 7.858 1.00 94.00 89 LEU A O 1
ATOM 739 N N . PRO A 1 90 ? -10.375 4.737 7.884 1.00 92.06 90 PRO A N 1
ATOM 740 C CA . PRO A 1 90 ? -8.948 4.830 7.603 1.00 92.06 90 PRO A CA 1
ATOM 741 C C . PRO A 1 90 ? -8.113 4.516 8.845 1.00 92.06 90 PRO A C 1
ATOM 743 O O . PRO A 1 90 ? -8.276 5.140 9.888 1.00 92.06 90 PRO A O 1
ATOM 746 N N . ILE A 1 91 ? -7.146 3.607 8.712 1.00 93.69 91 ILE A N 1
ATOM 747 C CA . ILE A 1 91 ? -6.233 3.251 9.805 1.00 93.69 91 ILE A CA 1
ATOM 748 C C . ILE A 1 91 ? -4.793 3.389 9.344 1.00 93.69 91 ILE A C 1
ATOM 750 O O . ILE A 1 91 ? -4.366 2.766 8.370 1.00 93.69 91 ILE A O 1
ATOM 754 N N . LYS A 1 92 ? -4.014 4.175 10.090 1.00 91.69 92 LYS A N 1
ATOM 755 C CA . LYS A 1 92 ? -2.567 4.261 9.898 1.00 91.69 92 LYS A CA 1
ATOM 756 C C . LYS A 1 92 ? -1.890 3.107 10.621 1.00 91.69 92 LYS A C 1
ATOM 758 O O . LYS A 1 92 ? -2.074 2.919 11.823 1.00 91.69 92 LYS A O 1
ATOM 763 N N . TYR A 1 93 ? -1.059 2.361 9.902 1.00 91.44 93 TYR A N 1
ATOM 764 C CA . TYR A 1 93 ? -0.288 1.259 10.477 1.00 91.44 93 TYR A CA 1
ATOM 765 C C . TYR A 1 93 ? 0.600 1.724 11.647 1.00 91.44 93 TYR A C 1
ATOM 767 O O . TYR A 1 93 ? 0.722 1.048 12.668 1.00 91.44 93 TYR A O 1
ATOM 775 N N . GLU A 1 94 ? 1.190 2.911 11.528 1.00 90.81 94 GLU A N 1
ATOM 776 C CA . GLU A 1 94 ? 2.035 3.527 12.550 1.00 90.81 94 GLU A CA 1
ATOM 777 C C . GLU A 1 94 ? 1.242 3.858 13.821 1.00 90.81 94 GLU A C 1
ATOM 779 O O . GLU A 1 94 ? 1.762 3.746 14.932 1.00 90.81 94 GLU A O 1
ATOM 784 N N . GLU A 1 95 ? -0.032 4.225 13.672 1.00 93.56 95 GLU A N 1
ATOM 785 C CA . GLU A 1 95 ? -0.922 4.470 14.804 1.00 93.56 95 GLU A CA 1
ATOM 786 C C . GLU A 1 95 ? -1.348 3.160 15.463 1.00 93.56 95 GLU A C 1
ATOM 788 O O . GLU A 1 95 ? -1.250 3.047 16.683 1.00 93.56 95 GLU A O 1
ATOM 793 N N . LEU A 1 96 ? -1.727 2.152 14.669 1.00 95.62 96 LEU A N 1
ATOM 794 C CA . LEU A 1 96 ? -2.090 0.823 15.165 1.00 95.62 96 LEU A CA 1
ATOM 795 C C . LEU A 1 96 ? -0.945 0.184 15.957 1.00 95.62 96 LEU A C 1
ATOM 797 O O . LEU A 1 96 ? -1.170 -0.390 17.015 1.00 95.62 96 LEU A O 1
ATOM 801 N N . THR A 1 97 ? 0.289 0.288 15.470 1.00 95.25 97 THR A N 1
ATOM 802 C CA . THR A 1 97 ? 1.447 -0.298 16.161 1.00 95.25 97 THR A CA 1
ATOM 803 C C . THR A 1 97 ? 1.868 0.483 17.402 1.00 95.25 97 THR A C 1
ATOM 805 O O . THR A 1 97 ? 2.356 -0.121 18.352 1.00 95.25 97 THR A O 1
ATOM 808 N N . SER A 1 98 ? 1.668 1.804 17.424 1.00 94.88 98 SER A N 1
ATOM 809 C CA . SER A 1 98 ? 2.054 2.650 18.564 1.00 94.88 98 SER A CA 1
ATOM 810 C C . SER A 1 98 ? 0.974 2.730 19.650 1.00 94.88 98 SER A C 1
ATOM 812 O O . SER A 1 98 ? 1.291 2.886 20.825 1.00 94.88 98 SER A O 1
ATOM 814 N N . HIS A 1 99 ? -0.301 2.622 19.268 1.00 96.44 99 HIS A N 1
ATOM 815 C CA . HIS A 1 99 ? -1.462 2.777 20.148 1.00 96.44 99 HIS A CA 1
ATOM 816 C C . HIS A 1 99 ? -2.523 1.691 19.871 1.00 96.44 99 HIS A C 1
ATOM 818 O O . HIS A 1 99 ? -3.690 2.019 19.631 1.00 96.44 99 HIS A O 1
ATOM 824 N N . PRO A 1 100 ? -2.166 0.392 19.915 1.00 96.81 100 PRO A N 1
ATOM 825 C CA . PRO A 1 100 ? -3.040 -0.691 19.458 1.00 96.81 100 PRO A CA 1
ATOM 826 C C . PRO A 1 100 ? -4.376 -0.742 20.189 1.00 96.81 100 PRO A C 1
ATOM 828 O O . PRO A 1 100 ? -5.404 -0.943 19.554 1.00 96.81 100 PRO A O 1
ATOM 831 N N . HIS A 1 101 ? -4.390 -0.491 21.501 1.00 96.88 101 HIS A N 1
ATOM 832 C CA . HIS A 1 101 ? -5.637 -0.440 22.263 1.00 96.88 101 HIS A CA 1
ATOM 833 C C . HIS A 1 101 ? -6.590 0.627 21.710 1.00 96.88 101 HIS A C 1
ATOM 835 O O . HIS A 1 101 ? -7.758 0.337 21.483 1.00 96.88 101 HIS A O 1
ATOM 841 N N . LYS A 1 102 ? -6.106 1.853 21.474 1.00 97.25 102 LYS A N 1
ATOM 842 C CA . LYS A 1 102 ? -6.931 2.958 20.965 1.00 97.25 102 LYS A CA 1
ATOM 843 C C . LYS A 1 102 ? -7.545 2.592 19.610 1.00 97.25 102 LYS A C 1
ATOM 845 O O . LYS A 1 102 ? -8.757 2.677 19.447 1.00 97.25 102 LYS A O 1
ATOM 850 N N . VAL A 1 103 ? -6.704 2.158 18.672 1.00 98.00 103 VAL A N 1
ATOM 851 C CA . VAL A 1 103 ? -7.121 1.869 17.292 1.00 98.00 103 VAL A CA 1
ATOM 852 C C . VAL A 1 103 ? -8.050 0.658 17.224 1.00 98.00 103 VAL A C 1
ATOM 854 O O . VAL A 1 103 ? -9.018 0.666 16.475 1.00 98.00 103 VAL A O 1
ATOM 857 N N . LEU A 1 104 ? -7.812 -0.383 18.027 1.00 98.06 104 LEU A N 1
ATOM 858 C CA . LEU A 1 104 ? -8.706 -1.542 18.069 1.00 98.06 104 LEU A CA 1
ATOM 859 C C . LEU A 1 104 ? -10.065 -1.205 18.680 1.00 98.06 104 LEU A C 1
ATOM 861 O O . LEU A 1 104 ? -11.075 -1.681 18.173 1.00 98.06 104 LEU A O 1
ATOM 865 N N . THR A 1 105 ? -10.118 -0.365 19.719 1.00 97.38 105 THR A N 1
ATOM 866 C CA . THR A 1 105 ? -11.397 0.135 20.244 1.00 97.38 105 THR A CA 1
ATOM 867 C C . THR A 1 105 ? -12.182 0.886 19.166 1.00 97.38 105 THR A C 1
ATOM 869 O O . THR A 1 105 ? -13.388 0.685 19.046 1.00 97.38 105 THR A O 1
ATOM 872 N N . GLU A 1 106 ? -11.505 1.702 18.357 1.00 97.38 106 GLU A N 1
ATOM 873 C CA . GLU A 1 106 ? -12.118 2.399 17.222 1.00 97.38 106 GLU A CA 1
ATOM 874 C C . GLU A 1 106 ? -12.634 1.420 16.158 1.00 97.38 106 GLU A C 1
ATOM 876 O O . GLU A 1 106 ? -13.785 1.538 15.749 1.00 97.38 106 GLU A O 1
ATOM 881 N N . ILE A 1 107 ? -11.852 0.394 15.793 1.00 97.75 107 ILE A N 1
ATOM 882 C CA . ILE A 1 107 ? -12.292 -0.679 14.881 1.00 97.75 107 ILE A CA 1
ATOM 883 C C . ILE A 1 107 ? -13.536 -1.391 15.420 1.00 97.75 107 ILE A C 1
ATOM 885 O O . ILE A 1 107 ? -14.485 -1.607 14.670 1.00 97.75 107 ILE A O 1
ATOM 889 N N . PHE A 1 108 ? -13.548 -1.778 16.699 1.00 98.25 108 PHE A N 1
ATOM 890 C CA . PHE A 1 108 ? -14.700 -2.466 17.285 1.00 98.25 108 PHE A CA 1
ATOM 891 C C . PHE A 1 108 ? -15.944 -1.589 17.244 1.00 98.25 108 PHE A C 1
ATOM 893 O O . PHE A 1 108 ? -16.986 -2.044 16.787 1.00 98.25 108 PHE A O 1
ATOM 900 N N . SER A 1 109 ? -15.818 -0.322 17.646 1.00 97.12 109 SER A N 1
ATOM 901 C CA . SER A 1 109 ? -16.929 0.627 17.590 1.00 97.12 109 SER A CA 1
ATOM 902 C C . SER A 1 109 ? -17.434 0.832 16.165 1.00 97.12 109 SER A C 1
ATOM 904 O O . SER A 1 109 ? -18.640 0.872 15.953 1.00 97.12 109 SER A O 1
ATOM 906 N N . PHE A 1 110 ? -16.526 0.969 15.200 1.00 97.25 110 PHE A N 1
ATOM 907 C CA . PHE A 1 110 ? -16.858 1.188 13.797 1.00 97.25 110 PHE A CA 1
ATOM 908 C C . PHE A 1 110 ? -17.587 -0.006 13.176 1.00 97.25 110 PHE A C 1
ATOM 910 O O . PHE A 1 110 ? -18.553 0.163 12.443 1.00 97.25 110 PHE A O 1
ATOM 917 N N . CYS A 1 111 ? -17.142 -1.220 13.495 1.00 97.00 111 CYS A N 1
ATOM 918 C CA . CYS A 1 111 ? -17.748 -2.457 13.011 1.00 97.00 111 CYS A CA 1
ATOM 919 C C . CYS A 1 111 ? -18.966 -2.909 13.838 1.00 97.00 111 CYS A C 1
ATOM 921 O O . CYS A 1 111 ? -19.452 -4.015 13.610 1.00 97.00 111 CYS A O 1
ATOM 923 N N . GLU A 1 112 ? -19.409 -2.115 14.821 1.00 97.31 112 GLU A N 1
ATOM 924 C CA . GLU A 1 112 ? -20.477 -2.472 15.770 1.00 97.31 112 GLU A CA 1
ATOM 925 C C . GLU A 1 112 ? -20.220 -3.809 16.497 1.00 97.31 112 GLU A C 1
ATOM 927 O O . GLU A 1 112 ? -21.126 -4.595 16.775 1.00 97.31 112 GLU A O 1
ATOM 932 N N . LEU A 1 113 ? -18.952 -4.081 16.806 1.00 97.69 113 LEU A N 1
ATOM 933 C CA . LEU A 1 113 ? -18.515 -5.272 17.524 1.00 97.69 113 LEU A CA 1
ATOM 934 C C . LEU A 1 113 ? -18.337 -4.975 19.012 1.00 97.69 113 LEU A C 1
ATOM 936 O O . LEU A 1 113 ? -17.866 -3.909 19.411 1.00 97.69 113 LEU A O 1
ATOM 940 N N . GLU A 1 114 ? -18.637 -5.967 19.846 1.00 97.75 114 GLU A N 1
ATOM 941 C CA . GLU A 1 114 ? -18.289 -5.907 21.262 1.00 97.75 114 GLU A CA 1
ATOM 942 C C . GLU A 1 114 ? -16.767 -5.862 21.456 1.00 97.75 114 GLU A C 1
ATOM 944 O O . GLU A 1 114 ? -15.998 -6.488 20.718 1.00 97.75 114 GLU A O 1
ATOM 949 N N . TYR A 1 115 ? -16.329 -5.144 22.491 1.00 97.12 115 TYR A N 1
ATOM 950 C CA . TYR A 1 115 ? -14.921 -5.063 22.857 1.00 97.12 115 TYR A CA 1
ATOM 951 C C . TYR A 1 115 ? -14.363 -6.442 23.233 1.00 97.12 115 TYR A C 1
ATOM 953 O O . TYR A 1 115 ? -14.896 -7.129 24.106 1.00 97.12 115 TYR A O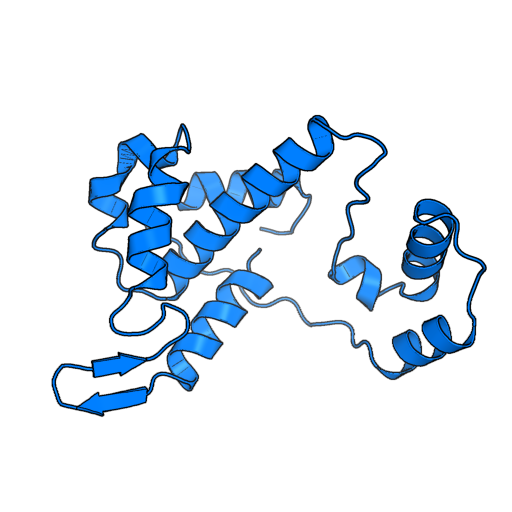 1
ATOM 961 N N . GLN A 1 116 ? -13.239 -6.824 22.620 1.00 96.00 116 GLN A N 1
ATOM 962 C CA . GLN A 1 116 ? -12.582 -8.104 22.882 1.00 96.00 116 GLN A CA 1
ATOM 963 C C . GLN A 1 116 ? -11.186 -7.919 23.481 1.00 96.00 116 GLN A C 1
ATOM 965 O O . GLN A 1 116 ? -10.196 -7.785 22.759 1.00 96.00 116 GLN A O 1
ATOM 970 N N . GLU A 1 117 ? -11.086 -8.032 24.808 1.00 97.06 117 GLU A N 1
ATOM 971 C CA . GLU A 1 117 ? -9.813 -7.927 25.542 1.00 97.06 117 GLU A CA 1
ATOM 972 C C . GLU A 1 117 ? -8.741 -8.878 24.990 1.00 97.06 117 GLU A C 1
ATOM 974 O O . GLU A 1 117 ? -7.586 -8.502 24.818 1.00 97.06 117 GLU A O 1
ATOM 979 N N . ARG A 1 118 ? -9.125 -10.109 24.621 1.00 97.69 118 ARG A N 1
ATOM 980 C CA . ARG A 1 118 ? -8.197 -11.100 24.054 1.00 97.69 118 ARG A CA 1
ATOM 981 C C . ARG A 1 118 ? -7.517 -10.606 22.772 1.00 97.69 118 ARG A C 1
ATOM 983 O O . ARG A 1 118 ? -6.341 -10.897 22.566 1.00 97.69 118 ARG A O 1
ATOM 990 N N . VAL A 1 119 ? -8.244 -9.890 21.914 1.00 97.38 119 VAL A N 1
ATOM 991 C CA . VAL A 1 119 ? -7.708 -9.353 20.654 1.00 97.38 119 VAL A CA 1
ATOM 992 C C . VAL A 1 119 ? -6.739 -8.210 20.944 1.00 97.38 119 VAL A C 1
ATOM 994 O O . VAL A 1 119 ? -5.649 -8.175 20.375 1.00 97.38 119 VAL A O 1
ATOM 997 N N . VAL A 1 120 ? -7.091 -7.327 21.882 1.00 97.50 120 VAL A N 1
ATOM 998 C CA . VAL A 1 120 ? -6.222 -6.223 22.308 1.00 97.50 120 VAL A CA 1
ATOM 999 C C . VAL A 1 120 ? -4.928 -6.748 22.928 1.00 97.50 120 VAL A C 1
ATOM 1001 O O . VAL A 1 120 ? -3.844 -6.323 22.530 1.00 97.50 120 VAL A O 1
ATOM 1004 N N . GLN A 1 121 ? -5.013 -7.732 23.824 1.00 97.88 121 GLN A N 1
ATOM 1005 C CA . GLN A 1 121 ? -3.838 -8.368 24.425 1.00 97.88 121 GLN A CA 1
ATOM 1006 C C . GLN A 1 121 ? -2.967 -9.074 23.386 1.00 97.88 121 GLN A C 1
ATOM 1008 O O . GLN A 1 121 ? -1.741 -8.988 23.435 1.00 97.88 121 GLN A O 1
ATOM 1013 N N . TYR A 1 122 ? -3.573 -9.752 22.411 1.00 97.81 122 TYR A N 1
ATOM 1014 C CA . TYR A 1 122 ? -2.817 -10.350 21.316 1.00 97.81 122 TYR A CA 1
ATOM 1015 C C . TYR A 1 122 ? -2.049 -9.292 20.514 1.00 97.81 122 TYR A C 1
ATOM 1017 O O . TYR A 1 122 ? -0.859 -9.469 20.247 1.00 97.81 122 TYR A O 1
ATOM 1025 N N . ALA A 1 123 ? -2.697 -8.176 20.177 1.00 97.06 123 ALA A N 1
ATOM 1026 C CA . ALA A 1 123 ? -2.071 -7.086 19.444 1.00 97.06 123 ALA A CA 1
ATOM 1027 C C . ALA A 1 123 ? -0.926 -6.438 20.234 1.00 97.06 123 ALA A C 1
ATOM 1029 O O . ALA A 1 123 ? 0.153 -6.264 19.679 1.00 97.06 123 ALA A O 1
ATOM 1030 N N . LEU A 1 124 ? -1.114 -6.164 21.529 1.00 96.25 124 LEU A N 1
ATOM 1031 C CA . LEU A 1 124 ? -0.068 -5.623 22.409 1.00 96.25 124 LEU A CA 1
ATOM 1032 C C . LEU A 1 124 ? 1.172 -6.525 22.487 1.00 96.25 124 LEU A C 1
ATOM 1034 O O . LEU A 1 124 ? 2.290 -6.026 22.564 1.00 96.25 124 LEU A O 1
ATOM 1038 N N . ASN A 1 125 ? 0.977 -7.844 22.443 1.00 96.94 125 ASN A N 1
ATOM 1039 C CA . ASN A 1 125 ? 2.069 -8.816 22.507 1.00 96.94 125 ASN A CA 1
ATOM 1040 C C . ASN A 1 125 ? 2.740 -9.086 21.150 1.00 96.94 125 ASN A C 1
ATOM 1042 O O . ASN A 1 125 ? 3.850 -9.613 21.115 1.00 96.94 125 ASN A O 1
ATOM 1046 N N . THR A 1 126 ? 2.066 -8.775 20.039 1.00 96.69 126 THR A N 1
ATOM 1047 C CA . THR A 1 126 ? 2.518 -9.143 18.685 1.00 96.69 126 THR A CA 1
ATOM 1048 C C . THR A 1 126 ? 3.038 -7.946 17.898 1.00 96.69 126 THR A C 1
ATOM 1050 O O . THR A 1 126 ? 4.006 -8.064 17.145 1.00 96.69 126 THR A O 1
ATOM 1053 N N . LEU A 1 127 ? 2.387 -6.791 18.032 1.00 95.56 127 LEU A N 1
ATOM 1054 C CA . LEU A 1 127 ? 2.723 -5.604 17.266 1.00 95.56 127 LEU A CA 1
ATOM 1055 C C . LEU A 1 127 ? 3.975 -4.949 17.832 1.00 95.56 127 LEU A C 1
ATOM 1057 O O . LEU A 1 127 ? 4.110 -4.724 19.032 1.00 95.56 127 LEU A O 1
ATOM 1061 N N . THR A 1 128 ? 4.887 -4.606 16.932 1.00 92.88 128 THR A N 1
ATOM 1062 C CA . THR A 1 128 ? 6.083 -3.842 17.260 1.00 92.88 128 THR A CA 1
ATOM 1063 C C . THR A 1 128 ? 6.074 -2.542 16.476 1.00 92.88 128 THR A C 1
ATOM 1065 O O . THR A 1 128 ? 5.690 -2.499 15.304 1.00 92.88 128 THR A O 1
ATOM 1068 N N . VAL A 1 129 ? 6.482 -1.461 17.140 1.00 90.19 129 VAL A N 1
ATOM 1069 C CA . VAL A 1 129 ? 6.649 -0.166 16.483 1.00 90.19 129 VAL A CA 1
ATOM 1070 C C . VAL A 1 129 ? 7.781 -0.300 15.471 1.00 90.19 129 VAL A C 1
ATOM 1072 O O . VAL A 1 129 ? 8.938 -0.527 15.836 1.00 90.19 129 VAL A O 1
ATOM 1075 N N . ASN A 1 130 ? 7.446 -0.168 14.191 1.00 81.94 130 ASN A N 1
ATOM 1076 C CA . ASN A 1 130 ? 8.442 -0.215 13.133 1.00 81.94 130 ASN A CA 1
ATOM 1077 C C . ASN A 1 130 ? 9.266 1.074 13.114 1.00 81.94 130 ASN A C 1
ATOM 1079 O O . ASN A 1 130 ? 8.745 2.181 13.248 1.00 81.94 130 ASN A O 1
ATOM 1083 N N . LYS A 1 131 ? 10.575 0.922 12.903 1.00 83.56 131 LYS A N 1
ATOM 1084 C CA . LYS A 1 131 ? 11.447 2.054 12.589 1.00 83.56 131 LYS A CA 1
ATOM 1085 C C . LYS A 1 131 ? 11.185 2.485 11.151 1.00 83.56 131 LYS A C 1
ATOM 1087 O O . LYS A 1 131 ? 11.200 1.639 10.259 1.00 83.56 131 LYS A O 1
ATOM 1092 N N . ALA A 1 132 ? 11.004 3.786 10.952 1.00 83.38 132 ALA A N 1
ATOM 1093 C CA . ALA A 1 132 ? 10.880 4.364 9.623 1.00 83.38 132 ALA A CA 1
ATOM 1094 C C . ALA A 1 132 ? 12.126 4.041 8.786 1.00 83.38 132 ALA A C 1
ATOM 1096 O O . ALA A 1 132 ? 13.262 4.206 9.246 1.00 83.38 132 ALA A O 1
ATOM 1097 N N . LYS A 1 133 ? 11.905 3.576 7.561 1.00 84.56 133 LYS A N 1
ATOM 1098 C CA . LYS A 1 133 ? 12.938 3.376 6.550 1.00 84.56 133 LYS A CA 1
ATOM 1099 C C . LYS A 1 133 ? 13.305 4.714 5.906 1.00 84.56 133 LYS A C 1
ATOM 1101 O O . LYS A 1 133 ? 12.482 5.632 5.879 1.00 84.56 133 LYS A O 1
ATOM 1106 N N . PRO A 1 134 ? 14.542 4.836 5.392 1.00 86.88 134 PRO A N 1
ATOM 1107 C CA . PRO A 1 134 ? 14.946 6.023 4.654 1.00 86.88 134 PRO A CA 1
ATOM 1108 C C . PRO A 1 134 ? 14.076 6.216 3.408 1.00 86.88 134 PRO A C 1
ATOM 1110 O O . PRO A 1 134 ? 13.583 5.250 2.819 1.00 86.88 134 PRO A O 1
ATOM 1113 N N . SER A 1 135 ? 13.927 7.474 3.001 1.00 90.44 135 SER A N 1
ATOM 1114 C CA . SER A 1 135 ? 13.368 7.816 1.698 1.00 90.44 135 SER A CA 1
ATOM 1115 C C . SER A 1 135 ? 14.280 7.324 0.572 1.00 90.44 135 SER A C 1
ATOM 1117 O O . SER A 1 135 ? 15.465 7.031 0.770 1.00 90.44 135 SER A O 1
ATOM 1119 N N . PHE A 1 136 ? 13.716 7.207 -0.626 1.00 91.19 136 PHE A N 1
ATOM 1120 C CA . PHE A 1 136 ? 14.440 6.787 -1.818 1.00 91.19 136 PHE A CA 1
ATOM 1121 C C . PHE A 1 136 ? 14.028 7.635 -3.018 1.00 91.19 136 PHE A C 1
ATOM 1123 O O . PHE A 1 136 ? 12.975 8.266 -3.030 1.00 91.19 136 PHE A O 1
ATOM 1130 N N . HIS A 1 137 ? 14.872 7.631 -4.044 1.00 92.12 137 HIS A N 1
ATOM 1131 C CA . HIS A 1 137 ? 14.593 8.337 -5.285 1.00 92.12 137 HIS A CA 1
ATOM 1132 C C . HIS A 1 137 ? 13.584 7.559 -6.139 1.00 92.12 137 HIS A C 1
ATOM 1134 O O . HIS A 1 137 ? 13.828 6.395 -6.467 1.00 92.12 137 HIS A O 1
ATOM 1140 N N . ILE A 1 138 ? 12.501 8.227 -6.536 1.00 92.38 138 ILE A N 1
ATOM 1141 C CA . ILE A 1 138 ? 11.521 7.740 -7.512 1.00 92.38 138 ILE A CA 1
ATOM 1142 C C . ILE A 1 138 ? 11.842 8.377 -8.860 1.00 92.38 138 ILE A C 1
ATOM 1144 O O . ILE A 1 138 ? 12.159 9.560 -8.928 1.00 92.38 138 ILE A O 1
ATOM 1148 N N . THR A 1 139 ? 11.797 7.592 -9.932 1.00 92.19 139 THR A N 1
ATOM 1149 C CA . THR A 1 139 ? 12.021 8.100 -11.288 1.00 92.19 139 THR A CA 1
ATOM 1150 C C . THR A 1 139 ? 10.956 9.137 -11.676 1.00 92.19 139 THR A C 1
ATOM 1152 O O . THR A 1 139 ? 9.758 8.896 -11.546 1.00 92.19 139 THR A O 1
ATOM 1155 N N . GLU A 1 140 ? 11.402 10.284 -12.186 1.00 90.38 140 GLU A N 1
ATOM 1156 C CA . GLU A 1 140 ? 10.546 11.334 -12.750 1.00 90.38 140 GLU A CA 1
ATOM 1157 C C . GLU A 1 140 ? 9.657 10.799 -13.892 1.00 90.38 140 GLU A C 1
ATOM 1159 O O . GLU A 1 140 ? 10.126 9.985 -14.700 1.00 90.38 140 GLU A O 1
ATOM 1164 N N . PRO A 1 141 ? 8.402 11.267 -14.031 1.00 90.31 141 PRO A N 1
ATOM 1165 C CA . PRO A 1 141 ? 7.763 12.370 -13.293 1.00 90.31 141 PRO A CA 1
ATOM 1166 C C . PRO A 1 141 ? 6.986 11.942 -12.026 1.00 90.31 141 PRO A C 1
ATOM 1168 O O . PRO A 1 141 ? 6.162 12.696 -11.508 1.00 90.31 141 PRO A O 1
ATOM 1171 N N . PHE A 1 142 ? 7.175 10.706 -11.551 1.00 91.62 142 PHE A N 1
ATOM 1172 C CA . PHE A 1 142 ? 6.258 10.069 -10.593 1.00 91.62 142 PHE A CA 1
ATOM 1173 C C . PHE A 1 142 ? 6.522 10.419 -9.122 1.00 91.62 142 PHE A C 1
ATOM 1175 O O . PHE A 1 142 ? 5.721 10.084 -8.243 1.00 91.62 142 PHE A O 1
ATOM 1182 N N . ASP A 1 143 ? 7.650 11.061 -8.832 1.00 92.19 143 ASP A N 1
ATOM 1183 C CA . ASP A 1 143 ? 8.047 11.461 -7.483 1.00 92.19 143 ASP A CA 1
ATOM 1184 C C . ASP A 1 143 ? 7.061 12.484 -6.889 1.00 92.19 143 ASP A C 1
ATOM 1186 O O . ASP A 1 143 ? 6.665 12.377 -5.727 1.00 92.19 143 ASP A O 1
ATOM 1190 N N . SER A 1 144 ? 6.595 13.426 -7.709 1.00 91.31 144 SER A N 1
ATOM 1191 C CA . SER A 1 144 ? 5.667 14.484 -7.333 1.00 91.31 144 SER A CA 1
ATOM 1192 C C . SER A 1 144 ? 4.317 13.903 -6.912 1.00 91.31 144 SER A C 1
ATOM 1194 O O . SER A 1 144 ? 3.827 14.214 -5.823 1.00 91.31 144 SER A O 1
ATOM 1196 N N . SER A 1 145 ? 3.762 12.973 -7.695 1.00 92.75 145 SER A N 1
ATOM 1197 C CA . SER A 1 145 ? 2.524 12.255 -7.374 1.00 92.75 145 SER A CA 1
ATOM 1198 C C . SER A 1 145 ? 2.649 11.491 -6.054 1.00 92.75 145 SER A C 1
ATOM 1200 O O . SER A 1 145 ? 1.752 11.543 -5.206 1.00 92.75 145 SER A O 1
ATOM 1202 N N . PHE A 1 146 ? 3.781 10.809 -5.847 1.00 94.19 146 PHE A N 1
ATOM 1203 C CA . PHE A 1 146 ? 4.055 10.071 -4.616 1.00 94.19 146 PHE A CA 1
ATOM 1204 C C . PHE A 1 146 ? 4.120 10.999 -3.398 1.00 94.19 146 PHE A C 1
ATOM 1206 O O . PHE A 1 146 ? 3.438 10.765 -2.397 1.00 94.19 146 PHE A O 1
ATOM 1213 N N . ASN A 1 147 ? 4.902 12.075 -3.490 1.00 93.31 147 ASN A N 1
ATOM 1214 C CA . ASN A 1 147 ? 5.104 13.032 -2.405 1.00 93.31 147 ASN A CA 1
ATOM 1215 C C . ASN A 1 147 ? 3.808 13.775 -2.051 1.00 93.31 147 ASN A C 1
ATOM 1217 O O . ASN A 1 147 ? 3.501 13.947 -0.869 1.00 93.31 147 ASN A O 1
ATOM 1221 N N . ASN A 1 148 ? 3.001 14.138 -3.050 1.00 93.88 148 ASN A N 1
ATOM 1222 C CA . ASN A 1 148 ? 1.700 14.774 -2.843 1.00 93.88 148 ASN A CA 1
ATOM 1223 C C . ASN A 1 148 ? 0.743 13.862 -2.061 1.00 93.88 148 ASN A C 1
ATOM 1225 O O . ASN A 1 148 ? 0.086 14.304 -1.117 1.00 93.88 148 ASN A O 1
ATOM 1229 N N . LEU A 1 149 ? 0.690 12.570 -2.400 1.00 93.69 149 LEU A N 1
ATOM 1230 C CA . LEU A 1 149 ? -0.112 11.596 -1.654 1.00 93.69 149 LEU A CA 1
ATOM 1231 C C . LEU A 1 149 ? 0.439 11.364 -0.246 1.00 93.69 149 LEU A C 1
ATOM 1233 O O . LEU A 1 149 ? -0.331 11.317 0.713 1.00 93.69 149 LEU A O 1
ATOM 1237 N N . MET A 1 150 ? 1.761 11.268 -0.092 1.00 93.31 150 MET A N 1
ATOM 1238 C CA . MET A 1 150 ? 2.401 11.169 1.222 1.00 93.31 150 MET A CA 1
ATOM 1239 C C . MET A 1 150 ? 1.986 12.331 2.131 1.00 93.31 150 MET A C 1
ATOM 1241 O O . MET A 1 150 ? 1.528 12.091 3.248 1.00 93.31 150 MET A O 1
ATOM 1245 N N . GLN A 1 151 ? 2.053 13.570 1.636 1.00 93.69 151 GLN A N 1
ATOM 1246 C CA . GLN A 1 151 ? 1.602 14.754 2.371 1.00 93.69 151 GLN A CA 1
ATOM 1247 C C . GLN A 1 151 ? 0.100 14.714 2.674 1.00 93.69 151 GLN A C 1
ATOM 1249 O O . GLN A 1 151 ? -0.295 14.965 3.814 1.00 93.69 151 GLN A O 1
ATOM 1254 N N . LYS A 1 152 ? -0.737 14.349 1.692 1.00 92.69 152 LYS A N 1
ATOM 1255 C CA . LYS A 1 152 ? -2.198 14.256 1.850 1.00 92.69 152 LYS A CA 1
ATOM 1256 C C . LYS A 1 152 ? -2.602 13.332 3.000 1.00 92.69 152 LYS A C 1
ATOM 1258 O O . LYS A 1 152 ? -3.495 13.665 3.771 1.00 92.69 152 LYS A O 1
ATOM 1263 N N . PHE A 1 153 ? -1.911 12.205 3.154 1.00 90.88 153 PHE A N 1
ATOM 1264 C CA . PHE A 1 153 ? -2.141 11.256 4.247 1.00 90.88 153 PHE A CA 1
ATOM 1265 C C . PHE A 1 153 ? -1.303 11.544 5.507 1.00 90.88 153 PHE A C 1
ATOM 1267 O O . PHE A 1 153 ? -1.313 10.765 6.464 1.00 90.88 153 PHE A O 1
ATOM 1274 N N . SER A 1 154 ? -0.611 12.686 5.547 1.00 91.25 154 SER A N 1
ATOM 1275 C CA . SER A 1 154 ? 0.244 13.140 6.652 1.00 91.25 154 SER A CA 1
ATOM 1276 C C . SER A 1 154 ? 1.383 12.171 6.995 1.00 91.25 154 SER A C 1
ATOM 1278 O O . SER A 1 154 ? 1.730 11.996 8.166 1.00 91.25 154 SER A O 1
ATOM 1280 N N . TYR A 1 155 ? 1.956 11.519 5.985 1.00 87.69 155 TYR A N 1
ATOM 1281 C CA . TYR A 1 155 ? 3.225 10.812 6.116 1.00 87.69 155 TYR A CA 1
ATOM 1282 C C . TYR A 1 155 ? 4.398 11.799 6.089 1.00 87.69 155 TYR A C 1
ATOM 1284 O O . TYR A 1 155 ? 4.315 12.880 5.507 1.00 87.69 155 TYR A O 1
ATOM 1292 N N . LYS A 1 156 ? 5.516 11.411 6.711 1.00 84.12 156 LYS A N 1
ATOM 1293 C CA . LYS A 1 156 ? 6.773 12.165 6.636 1.00 84.12 156 LYS A CA 1
ATOM 1294 C C . LYS A 1 156 ? 7.423 11.958 5.266 1.00 84.12 156 LYS A C 1
ATOM 1296 O O . LYS A 1 156 ? 7.470 10.819 4.798 1.00 84.12 156 LYS A O 1
ATOM 1301 N N . LEU A 1 157 ? 7.907 13.048 4.668 1.00 79.56 157 LEU A N 1
ATOM 1302 C CA . LEU A 1 157 ? 8.713 13.035 3.446 1.00 79.56 157 LEU A CA 1
ATOM 1303 C C . LEU A 1 157 ? 10.172 12.708 3.753 1.00 79.56 157 LEU A C 1
ATOM 1305 O O . LEU A 1 157 ? 10.689 13.241 4.762 1.00 79.56 157 LEU A O 1
#

Secondary structure (DSSP, 8-state):
-HHHHHHHHHHHHHH-EEEETTEEESTT-GGGHHHHHIIIIIGGGSTTGGGGHHHHTT---HHHHHHHHHHHHHHHHHHHHHHTTTS-----HHHHHHSHHHHHHHHHHHTTPPP-HHHHHHHHHH---PPPPPP-PPPTTHHHHHHHHHHHTT---

Radius of gyration: 18.17 Å; chains: 1; bounding box: 37×36×48 Å

Sequence (157 aa):
GWDTASSSAHWSEKNTVQKHDDEVHDWWGKNNRKWNLLIDQVAQLDEELKQDLEKLKPLTKHMDKSAIEWILTMKRGNELMQENDPAVLPIKYEELTSHPHKVLTEIFSFCELEYQERVVQYALNTLTVNKAKPSFHITEPFDSSFNNLMQKFSYKL

Foldseek 3Di:
DQVQLVVQQVQQVVPWDDDDPQWIQGSCGTPNVNQCCCLVPQLCPDPPSVVVSVVSVPDDRSSQSSLSVVLSVLVVVVVCCVVDPPLDDDDDLQCCLVPVVVVVVVVCVSVVHDDDPVVSVVSPVPRHRDDDDDHDDHDPPSVVSSVVSCVVVPHDD

pLDDT: mean 93.43, std 4.05, range [77.5, 98.25]